Protein AF-A0A2S5XB74-F1 (afdb_monomer_lite)

pLDDT: mean 87.54, std 11.99, range [51.41, 97.94]

Secondary structure (DSSP, 8-state):
-HHHHHHHHHHHHHHHH--SPEEEEE-HHHHHHHTTHHHHHHHHHHHHHHHHHHS-HHHHHHHHHHHHHHHHHHHHHHHHHHHHHHHHHHHHHHHTT--S-EEEEE-TT--S-----SSHHHHHHHHHHHHHSBPTTT--BGGG--S-HHHHHHHTT-SHHHHHHHHHHHHHHTT-

Foldseek 3Di:
DPPVVVVVVVVLVVQLPDAAEFEAEDQLVVVCVQLVQVVLLVVQLVVLVVCLVVDDPVCNVVSVQLNVQSVVLSVVLSVVQQVLLLVLLCVLCVVSNRNHRYHYDYCHPVPVPPDDRPDVVSVVSSVVSQQQRADGQPSHGPPPDDDRNQVVCVVVLSHSSSVSVVVVVVVVVVVD

Radius of gyration: 20.93 Å; chains: 1; bounding box: 46×42×69 Å

Sequence (176 aa):
MNALRSRTESSWTALRHRTEPIVLAMDVTAVFRAFGLIEQARTQREQLHEQAATARAADVDELAMLALHIAQLAQDDQRDYLAAFQRAAGTVFRENGILAPVHVIDSSGDTSGLFEYDNPFIERLARLARTHTPLPMTGKPAGAHPGCIAAWLIDAHLDYRSRALSALTQHREGQA

Structure (mmCIF, N/CA/C/O backbone):
data_AF-A0A2S5XB74-F1
#
_entry.id   AF-A0A2S5XB74-F1
#
loop_
_atom_site.group_PDB
_atom_site.id
_atom_site.type_symbol
_atom_site.label_atom_id
_atom_site.label_alt_id
_atom_site.label_comp_id
_atom_site.label_asym_id
_atom_site.label_entity_id
_atom_site.label_seq_id
_atom_site.pdbx_PDB_ins_code
_atom_site.Cartn_x
_atom_site.Cartn_y
_atom_site.Cartn_z
_atom_site.occupancy
_atom_site.B_iso_or_equiv
_atom_site.auth_seq_id
_atom_site.auth_comp_id
_atom_site.auth_asym_id
_atom_site.auth_atom_id
_atom_site.pdbx_PDB_model_num
ATOM 1 N N . MET A 1 1 ? -6.597 17.133 39.697 1.00 51.41 1 MET A N 1
ATOM 2 C CA . MET A 1 1 ? -6.461 15.885 38.904 1.00 51.41 1 MET A CA 1
ATOM 3 C C . MET A 1 1 ? -7.792 15.283 38.404 1.00 51.41 1 MET A C 1
ATOM 5 O O . MET A 1 1 ? -7.725 14.368 37.597 1.00 51.41 1 MET A O 1
ATOM 9 N N . ASN A 1 2 ? -8.983 15.798 38.768 1.00 55.22 2 ASN A N 1
ATOM 10 C CA . ASN A 1 2 ? -10.277 15.216 38.339 1.00 55.22 2 ASN A CA 1
ATOM 11 C C . ASN A 1 2 ? -10.821 15.691 36.973 1.00 55.22 2 ASN A C 1
ATOM 13 O O . ASN A 1 2 ? -11.509 14.928 36.305 1.00 55.22 2 ASN A O 1
ATOM 17 N N . ALA A 1 3 ? -10.501 16.910 36.522 1.00 53.53 3 ALA A N 1
ATOM 18 C CA . ALA A 1 3 ? -11.105 17.486 35.309 1.00 53.53 3 ALA A CA 1
ATOM 19 C C . ALA A 1 3 ? -10.612 16.864 33.984 1.00 53.53 3 ALA A C 1
ATOM 21 O O . ALA A 1 3 ? -11.334 16.855 32.991 1.00 53.53 3 ALA A O 1
ATOM 22 N N . LEU A 1 4 ? -9.386 16.330 33.962 1.00 53.62 4 LEU A N 1
ATOM 23 C CA . LEU A 1 4 ? -8.834 15.643 32.788 1.00 53.62 4 LEU A CA 1
ATOM 24 C C . LEU A 1 4 ? -9.455 14.251 32.605 1.00 53.62 4 LEU A C 1
ATOM 26 O O . LEU A 1 4 ? -9.783 13.892 31.480 1.00 53.62 4 LEU A O 1
ATOM 30 N N . ARG A 1 5 ? -9.694 13.512 33.702 1.00 55.22 5 ARG A N 1
ATOM 31 C CA . ARG A 1 5 ? -10.356 12.196 33.661 1.00 55.22 5 ARG A CA 1
ATOM 32 C C . ARG A 1 5 ? -11.824 12.297 33.232 1.00 55.22 5 ARG A C 1
ATOM 34 O O . ARG A 1 5 ? -12.254 11.517 32.388 1.00 55.22 5 ARG A O 1
ATOM 41 N N . SER A 1 6 ? -12.562 13.297 33.725 1.00 59.25 6 SER A N 1
ATOM 42 C CA . SER A 1 6 ? -13.975 13.479 33.356 1.00 59.25 6 SER A CA 1
ATOM 43 C C . SER A 1 6 ? -14.171 13.855 31.882 1.00 59.25 6 SER A C 1
ATOM 45 O O . SER A 1 6 ? -15.113 13.382 31.248 1.00 59.25 6 SER A O 1
ATOM 47 N N . ARG A 1 7 ? -13.261 14.646 31.291 1.00 58.69 7 ARG A N 1
ATOM 48 C CA . ARG A 1 7 ? -13.294 14.969 29.852 1.00 58.69 7 ARG A CA 1
ATOM 49 C C . ARG A 1 7 ? -13.008 13.752 28.975 1.00 58.69 7 ARG A C 1
ATOM 51 O O . ARG A 1 7 ? -13.682 13.563 27.966 1.00 58.69 7 ARG A O 1
ATOM 58 N N . THR A 1 8 ? -12.037 12.922 29.357 1.00 59.69 8 THR A N 1
ATOM 59 C CA . THR A 1 8 ? -11.679 11.715 28.596 1.00 59.69 8 THR A CA 1
ATOM 60 C C . THR A 1 8 ? -12.768 10.644 28.631 1.00 59.69 8 THR A C 1
ATOM 62 O O . THR A 1 8 ? -13.016 9.992 27.623 1.00 59.69 8 THR A O 1
ATOM 65 N N . GLU A 1 9 ? -13.455 10.491 29.760 1.00 60.97 9 GLU A N 1
ATOM 66 C CA . GLU A 1 9 ? -14.507 9.483 29.943 1.00 60.97 9 GLU A CA 1
ATOM 67 C C . GLU A 1 9 ? -15.809 9.871 29.222 1.00 60.97 9 GLU A C 1
ATOM 69 O O . GLU A 1 9 ? -16.463 9.035 28.594 1.00 60.97 9 GLU A O 1
ATOM 74 N N . SER A 1 10 ? -16.121 11.171 29.202 1.00 65.38 10 SER A N 1
ATOM 75 C CA . SER A 1 10 ? -17.238 11.725 28.430 1.00 65.38 10 SER A CA 1
ATOM 76 C C . SER A 1 10 ? -17.012 11.604 26.911 1.00 65.38 10 SER A C 1
ATOM 78 O O . SER A 1 10 ? -17.909 11.195 26.176 1.00 65.38 10 SER A O 1
ATOM 80 N N . SER A 1 11 ? -15.779 11.847 26.443 1.00 73.62 11 SER A N 1
ATOM 81 C CA . SER A 1 11 ? -15.380 11.678 25.034 1.00 73.62 11 SER A CA 1
ATOM 82 C C . SER A 1 11 ? -15.475 10.222 24.552 1.00 73.62 11 SER A C 1
ATOM 84 O O . SER A 1 11 ? -15.989 9.964 23.462 1.00 73.62 11 SER A O 1
ATOM 86 N N . TRP A 1 12 ? -15.049 9.252 25.367 1.00 75.50 12 TRP A N 1
ATOM 87 C CA . TRP A 1 12 ? -15.164 7.834 25.009 1.00 75.50 12 TRP A CA 1
ATOM 88 C C . TRP A 1 12 ? -16.626 7.382 24.961 1.00 75.50 12 TRP A C 1
ATOM 90 O O . TRP A 1 12 ? -17.050 6.729 24.007 1.00 75.50 12 TRP A O 1
ATOM 100 N N . THR A 1 13 ? -17.427 7.770 25.952 1.00 82.06 13 THR A N 1
ATOM 101 C CA . THR A 1 13 ? -18.853 7.419 25.979 1.00 82.06 13 THR A CA 1
ATOM 102 C C . THR A 1 13 ? -19.573 7.969 24.744 1.00 82.06 13 THR A C 1
ATOM 104 O O . THR A 1 13 ? -20.308 7.233 24.090 1.00 82.06 13 THR A O 1
ATOM 107 N N . ALA A 1 14 ? -19.278 9.212 24.344 1.00 83.94 14 ALA A N 1
ATOM 108 C CA . ALA A 1 14 ? -19.818 9.803 23.120 1.00 83.94 14 ALA A CA 1
ATOM 109 C C . ALA A 1 14 ? -19.447 9.005 21.854 1.00 83.94 14 ALA A C 1
ATOM 111 O O . ALA A 1 14 ? -20.309 8.762 21.013 1.00 83.94 14 ALA A O 1
ATOM 112 N N . LEU A 1 15 ? -18.201 8.528 21.734 1.00 86.12 15 LEU A N 1
ATOM 113 C CA . LEU A 1 15 ? -17.771 7.716 20.587 1.00 86.12 15 LEU A CA 1
ATOM 114 C C . LEU A 1 15 ? -18.496 6.369 20.489 1.00 86.12 15 LEU A C 1
ATOM 116 O O . LEU A 1 15 ? -18.779 5.917 19.384 1.00 86.12 15 LEU A O 1
ATOM 120 N N . ARG A 1 16 ? -18.821 5.724 21.616 1.00 86.69 16 ARG A N 1
ATOM 121 C CA . ARG A 1 16 ? -19.554 4.442 21.608 1.00 86.69 16 ARG A CA 1
ATOM 122 C C . ARG A 1 16 ? -20.985 4.574 21.095 1.00 86.69 16 ARG A C 1
ATOM 124 O O . ARG A 1 16 ? -21.516 3.627 20.525 1.00 86.69 16 ARG A O 1
ATOM 131 N N . HIS A 1 17 ? -21.592 5.740 21.296 1.00 87.94 17 HIS A N 1
ATOM 132 C CA . HIS A 1 17 ? -22.947 6.043 20.837 1.00 87.94 17 HIS A CA 1
ATOM 133 C C . HIS A 1 17 ? -22.982 6.768 19.485 1.00 87.94 17 HIS A C 1
ATOM 135 O O . HIS A 1 17 ? -24.068 7.018 18.963 1.00 87.94 17 HIS A O 1
ATOM 141 N N . ARG A 1 18 ? -21.820 7.098 18.906 1.00 89.31 18 ARG A N 1
ATOM 142 C CA . ARG A 1 18 ? -21.726 7.720 17.583 1.00 89.31 18 ARG A CA 1
ATOM 143 C C . ARG A 1 18 ? -22.292 6.772 16.525 1.00 89.31 18 ARG A C 1
ATOM 145 O O . ARG A 1 18 ? -21.917 5.604 16.459 1.00 89.31 18 ARG A O 1
ATOM 152 N N . THR A 1 19 ? -23.166 7.304 15.681 1.00 89.19 19 THR A N 1
ATOM 153 C CA . THR A 1 19 ? -23.726 6.613 14.510 1.00 89.19 19 THR A CA 1
ATOM 154 C C . THR A 1 19 ? -23.186 7.177 13.199 1.00 89.19 19 THR A C 1
ATOM 156 O O . THR A 1 19 ? -23.110 6.454 12.208 1.00 89.19 19 THR A O 1
ATOM 159 N N . GLU A 1 20 ? -22.778 8.449 13.196 1.00 90.44 20 GLU A N 1
ATOM 160 C CA . GLU A 1 20 ? -22.155 9.092 12.042 1.00 90.44 20 GLU A CA 1
ATOM 161 C C . GLU A 1 20 ? -20.806 8.451 11.707 1.00 90.44 20 GLU A C 1
ATOM 163 O O . GLU A 1 20 ? -20.033 8.145 12.626 1.00 90.44 20 GLU A O 1
ATOM 168 N N . PRO A 1 21 ? -20.475 8.297 10.413 1.00 92.50 21 PRO A N 1
ATOM 169 C CA . PRO A 1 21 ? -19.227 7.670 10.029 1.00 92.50 21 PRO A CA 1
ATOM 170 C C . PRO A 1 21 ? -18.004 8.392 10.592 1.00 92.50 21 PRO A C 1
ATOM 172 O O . PRO A 1 21 ? -17.950 9.621 10.668 1.00 92.50 21 PRO A O 1
ATOM 175 N N . ILE A 1 22 ? -17.008 7.605 10.978 1.00 92.94 22 ILE A N 1
ATOM 176 C CA . ILE A 1 22 ? -15.686 8.075 11.371 1.00 92.94 22 ILE A CA 1
ATOM 177 C C . ILE A 1 22 ? -14.821 8.087 10.117 1.00 92.94 22 ILE A C 1
ATOM 179 O O . ILE A 1 22 ? -14.611 7.042 9.500 1.00 92.94 22 ILE A O 1
ATOM 183 N N . VAL A 1 23 ? -14.319 9.264 9.750 1.00 92.81 23 VAL A N 1
ATOM 184 C CA . VAL A 1 23 ? -13.415 9.423 8.609 1.00 92.81 23 VAL A CA 1
ATOM 185 C C . VAL A 1 23 ? -11.982 9.476 9.121 1.00 92.81 23 VAL A C 1
ATOM 187 O O . VAL A 1 23 ? -11.647 10.295 9.973 1.00 92.81 23 VAL A O 1
ATOM 190 N N . LEU A 1 24 ? -11.141 8.586 8.606 1.00 93.56 24 LEU A N 1
ATOM 191 C CA . LEU A 1 24 ? -9.709 8.549 8.870 1.00 93.56 24 LEU A CA 1
ATOM 192 C C . LEU A 1 24 ? -8.969 8.942 7.592 1.00 93.56 24 LEU A C 1
ATOM 194 O O . LEU A 1 24 ? -9.240 8.379 6.533 1.00 93.56 24 LEU A O 1
ATOM 198 N N . ALA A 1 25 ? -8.004 9.848 7.693 1.00 92.31 25 ALA A N 1
ATOM 199 C CA . ALA A 1 25 ? -7.064 10.087 6.607 1.00 92.31 25 ALA A CA 1
ATOM 200 C C . ALA A 1 25 ? -5.816 9.227 6.764 1.00 92.31 25 ALA A C 1
ATOM 202 O O . ALA A 1 25 ? -5.307 9.016 7.871 1.00 92.31 25 ALA A O 1
ATOM 203 N N . MET A 1 26 ? -5.304 8.766 5.630 1.00 92.19 26 MET A N 1
ATOM 204 C CA . MET A 1 26 ? -4.018 8.103 5.540 1.00 92.19 26 MET A CA 1
ATOM 205 C C . MET A 1 26 ? -3.232 8.661 4.362 1.00 92.19 26 MET A C 1
ATOM 207 O O . MET A 1 26 ? -3.642 8.522 3.215 1.00 92.19 26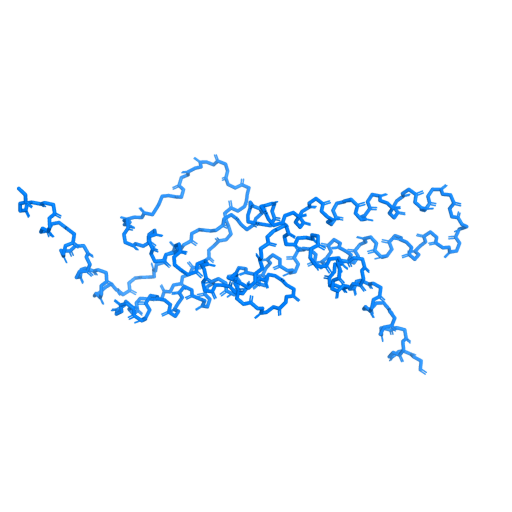 MET A O 1
ATOM 211 N N . ASP A 1 27 ? -2.050 9.200 4.651 1.00 93.50 27 ASP A N 1
ATOM 212 C CA . ASP A 1 27 ? -1.033 9.453 3.636 1.00 93.50 27 ASP A CA 1
ATOM 213 C C . ASP A 1 27 ? -0.336 8.124 3.311 1.00 93.50 27 ASP A C 1
ATOM 215 O O . ASP A 1 27 ? 0.648 7.725 3.950 1.00 93.50 27 ASP A O 1
ATOM 219 N N . VAL A 1 28 ? -0.911 7.375 2.364 1.00 94.81 28 VAL A N 1
ATOM 220 C CA . VAL A 1 28 ? -0.364 6.072 1.963 1.00 94.81 28 VAL A CA 1
ATOM 221 C C . VAL A 1 28 ? 0.990 6.231 1.277 1.00 94.81 28 VAL A C 1
ATOM 223 O O . VAL A 1 28 ? 1.872 5.390 1.470 1.00 94.81 28 VAL A O 1
ATOM 226 N N . THR A 1 29 ? 1.210 7.347 0.576 1.00 94.50 29 THR A N 1
ATOM 227 C CA . THR A 1 29 ? 2.499 7.662 -0.044 1.00 94.50 29 THR A CA 1
ATOM 228 C C . THR A 1 29 ? 3.598 7.790 1.011 1.00 94.50 29 THR A C 1
ATOM 230 O O . THR A 1 29 ? 4.670 7.201 0.854 1.00 94.50 29 THR A O 1
ATOM 233 N N . ALA A 1 30 ? 3.351 8.498 2.116 1.00 92.88 30 ALA A N 1
ATOM 234 C CA . ALA A 1 30 ? 4.304 8.612 3.219 1.00 92.88 30 ALA A CA 1
ATOM 235 C C . ALA A 1 30 ? 4.571 7.262 3.895 1.00 92.88 30 ALA A C 1
ATOM 237 O O . ALA A 1 30 ? 5.719 6.958 4.229 1.00 92.88 30 ALA A O 1
ATOM 238 N N . VAL A 1 31 ? 3.545 6.418 4.053 1.00 92.75 31 VAL A N 1
ATOM 239 C CA . VAL A 1 31 ? 3.715 5.054 4.579 1.00 92.75 31 VAL A CA 1
ATOM 240 C C . VAL A 1 31 ? 4.608 4.219 3.658 1.00 92.75 31 VAL A C 1
ATOM 242 O O . VAL A 1 31 ? 5.581 3.623 4.120 1.00 92.75 31 VAL A O 1
ATOM 245 N N . PHE A 1 32 ? 4.341 4.214 2.352 1.00 94.88 32 PHE A N 1
ATOM 246 C CA . PHE A 1 32 ? 5.142 3.470 1.378 1.00 94.88 32 PHE A CA 1
ATOM 247 C C . PHE A 1 32 ? 6.563 4.021 1.258 1.00 94.88 32 PHE A C 1
ATOM 249 O O . PHE A 1 32 ? 7.510 3.252 1.078 1.00 94.88 32 PHE A O 1
ATOM 256 N N . ARG A 1 33 ? 6.743 5.338 1.410 1.00 94.25 33 ARG A N 1
ATOM 257 C CA . ARG A 1 33 ? 8.064 5.969 1.495 1.00 94.25 33 ARG A CA 1
ATOM 258 C C . ARG A 1 33 ? 8.825 5.490 2.728 1.00 94.25 33 ARG A C 1
ATOM 260 O O . ARG A 1 33 ? 9.986 5.120 2.597 1.00 94.25 33 ARG A O 1
ATOM 267 N N . ALA A 1 34 ? 8.176 5.427 3.892 1.00 92.50 34 ALA A N 1
ATOM 268 C CA . ALA A 1 34 ? 8.782 4.907 5.119 1.00 92.50 34 ALA A CA 1
ATOM 269 C C . ALA A 1 34 ? 9.164 3.419 5.005 1.00 92.50 34 ALA A C 1
ATOM 271 O O . ALA A 1 34 ? 10.157 2.991 5.584 1.00 92.50 34 ALA A O 1
ATOM 272 N N . PHE A 1 35 ? 8.418 2.640 4.219 1.00 92.88 35 PHE A N 1
ATOM 273 C CA . PHE A 1 35 ? 8.766 1.256 3.888 1.00 92.88 35 PHE A CA 1
ATOM 274 C C . PHE A 1 35 ? 9.870 1.120 2.825 1.00 92.88 35 PHE A C 1
ATOM 276 O O . PHE A 1 35 ? 10.333 0.008 2.583 1.00 92.88 35 PHE A O 1
ATOM 283 N N . GLY A 1 36 ? 10.295 2.219 2.190 1.00 94.62 36 GLY A N 1
ATOM 284 C CA . GLY A 1 36 ? 11.267 2.224 1.091 1.00 94.62 36 GLY A CA 1
ATOM 285 C C . GLY A 1 36 ? 10.692 1.800 -0.267 1.00 94.62 36 GLY A C 1
ATOM 286 O O . GLY A 1 36 ? 11.426 1.720 -1.248 1.00 94.62 36 GLY A O 1
ATOM 287 N N . LEU A 1 37 ? 9.383 1.550 -0.355 1.00 95.81 37 LEU A N 1
ATOM 288 C CA . LEU A 1 37 ? 8.732 0.986 -1.542 1.00 95.81 37 LEU A CA 1
ATOM 289 C C . LEU A 1 37 ? 8.644 1.975 -2.706 1.00 95.81 37 LEU A C 1
ATOM 291 O O . LEU A 1 37 ? 8.760 1.566 -3.859 1.00 95.81 37 LEU A O 1
ATOM 295 N N . ILE A 1 38 ? 8.470 3.269 -2.411 1.00 95.94 38 ILE A N 1
ATOM 296 C CA . ILE A 1 38 ? 8.457 4.324 -3.438 1.00 95.94 38 ILE A CA 1
ATOM 297 C C . ILE A 1 38 ? 9.810 4.386 -4.149 1.00 95.94 38 ILE A C 1
ATOM 299 O O . ILE A 1 38 ? 9.875 4.343 -5.377 1.00 95.94 38 ILE A O 1
ATOM 303 N N . GLU A 1 39 ? 10.895 4.434 -3.374 1.00 95.88 39 GLU A N 1
ATOM 304 C CA . GLU A 1 39 ? 12.245 4.512 -3.931 1.00 95.88 39 GLU A CA 1
ATOM 305 C C . GLU A 1 39 ? 12.634 3.214 -4.641 1.00 95.88 39 GLU A C 1
ATOM 307 O O . GLU A 1 39 ? 13.249 3.269 -5.704 1.00 95.88 39 GLU A O 1
ATOM 312 N N . GLN A 1 40 ? 12.213 2.055 -4.124 1.00 96.50 40 GLN A N 1
ATOM 313 C CA . GLN A 1 40 ? 12.411 0.768 -4.792 1.00 96.50 40 GLN A CA 1
ATOM 314 C C . GLN A 1 40 ? 11.744 0.733 -6.175 1.00 96.50 40 GLN A C 1
ATOM 316 O O . GLN A 1 40 ? 12.421 0.443 -7.159 1.00 96.50 40 GLN A O 1
ATOM 321 N N . ALA A 1 41 ? 10.446 1.049 -6.275 1.00 97.25 41 ALA A N 1
ATOM 322 C CA . ALA A 1 41 ? 9.725 1.051 -7.553 1.00 97.25 41 ALA A CA 1
ATOM 323 C C . ALA A 1 41 ? 10.361 2.015 -8.564 1.00 97.25 41 ALA A C 1
ATOM 325 O O . ALA A 1 41 ? 10.541 1.671 -9.734 1.00 97.25 41 ALA A O 1
ATOM 326 N N . ARG A 1 42 ? 10.731 3.216 -8.099 1.00 97.81 4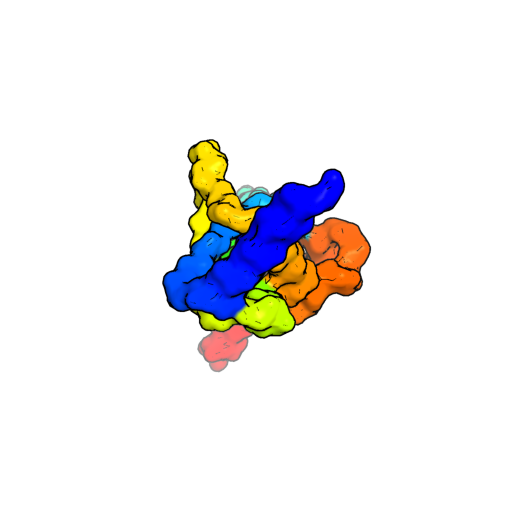2 ARG A N 1
ATOM 327 C CA . ARG A 1 42 ? 11.398 4.235 -8.914 1.00 97.81 42 ARG A CA 1
ATOM 328 C C . ARG A 1 42 ? 12.746 3.734 -9.435 1.00 97.81 42 ARG A C 1
ATOM 330 O O . ARG A 1 42 ? 12.956 3.724 -10.643 1.00 97.81 42 ARG A O 1
ATOM 337 N N . THR A 1 43 ? 13.603 3.247 -8.541 1.00 97.56 43 THR A N 1
ATOM 338 C CA . THR A 1 43 ? 14.955 2.764 -8.868 1.00 97.56 43 THR A CA 1
ATOM 339 C C . THR A 1 43 ? 14.903 1.593 -9.843 1.00 97.56 43 THR A C 1
ATOM 341 O O . THR A 1 43 ? 15.636 1.566 -10.825 1.00 97.56 43 THR A O 1
ATOM 344 N N . GLN A 1 44 ? 14.005 0.631 -9.617 1.00 97.44 44 GLN A N 1
ATOM 345 C CA . GLN A 1 44 ? 13.866 -0.524 -10.503 1.00 97.44 44 GLN A CA 1
ATOM 346 C C . GLN A 1 44 ? 13.416 -0.116 -11.908 1.00 97.44 44 GLN A C 1
ATOM 348 O O . GLN A 1 44 ? 13.916 -0.663 -12.884 1.00 97.44 44 GLN A O 1
ATOM 353 N N . ARG A 1 45 ? 12.525 0.873 -12.038 1.00 97.56 45 ARG A N 1
ATOM 354 C CA . ARG A 1 45 ? 12.148 1.423 -13.348 1.00 97.56 45 ARG A CA 1
ATOM 355 C C . ARG A 1 45 ? 13.289 2.180 -14.020 1.00 97.56 45 ARG A C 1
ATOM 357 O O . ARG A 1 45 ? 13.492 2.010 -15.216 1.00 97.56 45 ARG A O 1
ATOM 364 N N . GLU A 1 46 ? 14.017 3.008 -13.277 1.00 97.25 46 GLU A N 1
ATOM 365 C CA . GLU A 1 46 ? 15.180 3.743 -13.795 1.00 97.25 46 GLU A CA 1
ATOM 366 C C . GLU A 1 46 ? 16.229 2.772 -14.353 1.00 97.25 46 GLU A C 1
ATOM 368 O O . GLU A 1 46 ? 16.654 2.923 -15.495 1.00 97.25 46 GLU A O 1
ATOM 373 N N . GLN A 1 47 ? 16.522 1.687 -13.631 1.00 96.69 47 GLN A N 1
ATOM 374 C CA . GLN A 1 47 ? 17.411 0.620 -14.103 1.00 96.69 47 GLN A CA 1
ATOM 375 C C . GLN A 1 47 ? 16.924 -0.049 -15.398 1.00 96.69 47 GLN A C 1
ATOM 377 O O . GLN A 1 47 ? 17.741 -0.430 -16.234 1.00 96.69 47 GLN A O 1
ATOM 382 N N . LEU A 1 48 ? 15.609 -0.218 -15.583 1.00 95.88 48 LEU A N 1
ATOM 383 C CA . LEU A 1 48 ? 15.055 -0.763 -16.829 1.00 95.88 48 LEU A CA 1
ATOM 384 C C . LEU A 1 48 ? 15.188 0.225 -17.990 1.00 95.88 48 LEU A C 1
ATOM 386 O O . LEU A 1 48 ? 15.508 -0.188 -19.103 1.00 95.88 48 LEU A O 1
ATOM 390 N N . HIS A 1 49 ? 14.999 1.522 -17.738 1.00 93.81 49 HIS A N 1
ATOM 391 C CA . HIS A 1 49 ? 15.239 2.558 -18.743 1.00 93.81 49 HIS A CA 1
ATOM 392 C C . HIS A 1 49 ? 16.717 2.622 -19.157 1.00 93.81 49 HIS A C 1
ATOM 394 O O . HIS A 1 49 ? 17.013 2.721 -20.347 1.00 93.81 49 HIS A O 1
ATOM 400 N N . GLU A 1 50 ? 17.644 2.500 -18.206 1.00 94.69 50 GLU A N 1
ATOM 401 C CA . GLU A 1 50 ? 19.084 2.423 -18.484 1.00 94.69 50 GLU A CA 1
ATOM 402 C C . GLU A 1 50 ? 19.450 1.164 -19.283 1.00 94.69 50 GLU A C 1
ATOM 404 O O . GLU A 1 50 ? 20.206 1.240 -20.253 1.00 94.69 50 GLU A O 1
ATOM 409 N N . GLN A 1 51 ? 18.872 0.008 -18.935 1.00 94.38 51 GLN A N 1
ATOM 410 C CA . GLN A 1 51 ? 19.049 -1.233 -19.698 1.00 94.38 51 GLN A CA 1
ATOM 411 C C . GLN A 1 51 ? 18.548 -1.071 -21.138 1.00 94.38 51 GLN A C 1
ATOM 413 O O . GLN A 1 51 ? 19.259 -1.429 -22.075 1.00 94.38 51 GLN A O 1
ATOM 418 N N . ALA A 1 52 ? 17.378 -0.457 -21.329 1.00 94.00 52 ALA A N 1
ATOM 419 C CA . ALA A 1 52 ? 16.797 -0.233 -22.650 1.00 94.00 52 ALA A CA 1
ATOM 420 C C . ALA A 1 52 ? 17.681 0.644 -23.554 1.00 94.00 52 ALA A C 1
ATOM 422 O O . ALA A 1 52 ? 17.736 0.409 -24.758 1.00 94.00 52 ALA A O 1
ATOM 423 N N . ALA A 1 53 ? 18.433 1.598 -22.992 1.00 92.38 53 ALA A N 1
ATOM 424 C CA . ALA A 1 53 ? 19.332 2.467 -23.758 1.00 92.38 53 ALA A CA 1
ATOM 425 C C . ALA A 1 53 ? 20.494 1.716 -24.439 1.00 92.38 53 ALA A C 1
ATOM 427 O O . ALA A 1 53 ? 21.078 2.222 -25.397 1.00 92.38 53 ALA A O 1
ATOM 428 N N . THR A 1 54 ? 20.835 0.519 -23.953 1.00 93.69 54 THR A N 1
ATOM 429 C CA . THR A 1 54 ? 21.922 -0.321 -24.493 1.00 93.69 54 THR A CA 1
ATOM 430 C C . THR A 1 54 ? 21.433 -1.656 -25.062 1.00 93.69 54 THR A C 1
ATOM 432 O O . THR A 1 54 ? 22.233 -2.450 -25.561 1.00 93.69 54 THR A O 1
ATOM 435 N N . ALA A 1 55 ? 20.124 -1.905 -25.005 1.00 91.31 55 ALA A N 1
ATOM 436 C CA . ALA A 1 55 ? 19.498 -3.140 -25.450 1.00 91.31 55 ALA A CA 1
ATOM 437 C C . ALA A 1 55 ? 19.344 -3.204 -26.979 1.00 91.31 55 ALA A C 1
ATOM 439 O O . ALA A 1 55 ? 19.406 -2.197 -27.690 1.00 91.31 55 ALA A O 1
ATOM 440 N N . ARG A 1 56 ? 19.109 -4.410 -27.509 1.00 89.75 56 ARG A N 1
ATOM 441 C CA . ARG A 1 56 ? 18.682 -4.566 -28.907 1.00 89.75 56 ARG A CA 1
ATOM 442 C C . ARG A 1 56 ? 17.241 -4.089 -29.046 1.00 89.75 56 ARG A C 1
ATOM 444 O O . ARG A 1 56 ? 16.462 -4.219 -28.110 1.00 89.75 56 ARG A O 1
ATOM 451 N N . ALA A 1 57 ? 16.859 -3.630 -30.239 1.00 82.69 57 ALA A N 1
ATOM 452 C CA . ALA A 1 57 ? 15.513 -3.104 -30.491 1.00 82.69 57 ALA A CA 1
ATOM 453 C C . ALA A 1 57 ? 14.382 -4.061 -30.059 1.00 82.69 57 ALA A C 1
ATOM 455 O O . ALA A 1 57 ? 13.397 -3.607 -29.494 1.00 82.69 57 ALA A O 1
ATOM 456 N N . ALA A 1 58 ? 14.549 -5.374 -30.262 1.00 77.38 58 ALA A N 1
ATOM 457 C CA . ALA A 1 58 ? 13.559 -6.381 -29.867 1.00 77.38 58 ALA A CA 1
ATOM 458 C C . ALA A 1 58 ? 13.352 -6.493 -28.341 1.00 77.38 58 ALA A C 1
ATOM 460 O O . ALA A 1 58 ? 12.278 -6.891 -27.905 1.00 77.38 58 ALA A O 1
ATOM 461 N N . ASP A 1 59 ? 14.353 -6.118 -27.542 1.00 89.00 59 ASP A N 1
ATOM 462 C CA . ASP A 1 59 ? 14.318 -6.221 -26.079 1.00 89.00 59 ASP A CA 1
ATOM 463 C C . ASP A 1 59 ? 13.809 -4.916 -25.426 1.00 89.00 59 ASP A C 1
ATOM 465 O O . ASP A 1 59 ? 13.392 -4.909 -24.268 1.00 89.00 59 ASP A O 1
ATOM 469 N N . VAL A 1 60 ? 13.823 -3.793 -26.161 1.00 90.81 60 VAL A N 1
ATOM 470 C CA . VAL A 1 60 ? 13.402 -2.470 -25.657 1.00 90.81 60 VAL A CA 1
ATOM 471 C C . VAL A 1 60 ? 11.924 -2.466 -25.271 1.00 90.81 60 VAL A C 1
ATOM 473 O O . VAL A 1 60 ? 11.578 -1.975 -24.194 1.00 90.81 60 VAL A O 1
ATOM 476 N N . ASP A 1 61 ? 11.062 -3.042 -26.111 1.00 91.38 61 ASP A N 1
ATOM 477 C CA . ASP A 1 61 ? 9.619 -3.091 -25.856 1.00 91.38 61 ASP A CA 1
ATOM 478 C C . ASP A 1 61 ? 9.297 -3.930 -24.611 1.00 91.38 61 ASP A C 1
ATOM 480 O O . ASP A 1 61 ? 8.457 -3.546 -23.795 1.00 91.38 61 ASP A O 1
ATOM 484 N N . GLU A 1 62 ? 10.008 -5.042 -24.406 1.00 90.69 62 GLU A N 1
ATOM 485 C CA . GLU A 1 62 ? 9.836 -5.884 -23.219 1.00 90.69 62 GLU A CA 1
ATOM 486 C C . GLU A 1 62 ? 10.246 -5.150 -21.935 1.00 90.69 62 GLU A C 1
ATOM 488 O O . GLU A 1 62 ? 9.512 -5.173 -20.942 1.00 90.69 62 GLU A O 1
ATOM 493 N N . LEU A 1 63 ? 11.377 -4.438 -21.955 1.00 94.44 63 LEU A N 1
ATOM 494 C CA . LEU A 1 63 ? 11.834 -3.635 -20.817 1.00 94.44 63 LEU A CA 1
ATOM 495 C C . LEU A 1 63 ? 10.873 -2.479 -20.504 1.00 94.44 63 LEU A C 1
ATOM 497 O O . LEU A 1 63 ? 10.601 -2.205 -19.330 1.00 94.44 63 LEU A O 1
ATOM 501 N N . ALA A 1 64 ? 10.317 -1.829 -21.531 1.00 93.06 64 ALA A N 1
ATOM 502 C CA . ALA A 1 64 ? 9.316 -0.777 -21.369 1.00 93.06 64 ALA A CA 1
ATOM 503 C C . ALA A 1 64 ? 8.016 -1.315 -20.746 1.00 93.06 64 ALA A C 1
ATOM 505 O O . ALA A 1 64 ? 7.480 -0.714 -19.810 1.00 93.06 64 ALA A O 1
ATOM 506 N N . MET A 1 65 ? 7.544 -2.478 -21.206 1.00 92.69 65 MET A N 1
ATOM 507 C CA . MET A 1 65 ? 6.378 -3.156 -20.632 1.00 92.69 65 MET A CA 1
ATOM 508 C C . MET A 1 65 ? 6.603 -3.546 -19.171 1.00 92.69 65 MET A C 1
ATOM 510 O O . MET A 1 65 ? 5.720 -3.348 -18.334 1.00 92.69 65 MET A O 1
ATOM 514 N N . LEU A 1 66 ? 7.797 -4.037 -18.835 1.00 96.00 66 LEU A N 1
ATOM 515 C CA . LEU A 1 66 ? 8.148 -4.370 -17.459 1.00 96.00 66 LEU A CA 1
ATOM 516 C C . LEU A 1 66 ? 8.141 -3.126 -16.555 1.00 96.00 66 LEU A C 1
ATOM 518 O O . LEU A 1 66 ? 7.587 -3.167 -15.455 1.00 96.00 66 LEU A O 1
ATOM 522 N N . ALA A 1 67 ? 8.685 -1.999 -17.024 1.00 96.56 67 ALA A N 1
ATOM 523 C CA . ALA A 1 67 ? 8.679 -0.740 -16.280 1.00 96.56 67 ALA A CA 1
ATOM 524 C C . ALA A 1 67 ? 7.255 -0.201 -16.043 1.00 96.56 67 ALA A C 1
ATOM 526 O O . ALA A 1 67 ? 6.953 0.290 -14.948 1.00 96.56 67 ALA A O 1
ATOM 527 N N . LEU A 1 68 ? 6.367 -0.327 -17.036 1.00 95.69 68 LEU A N 1
ATOM 528 C CA . LEU A 1 68 ? 4.952 0.022 -16.895 1.00 95.69 68 LEU A CA 1
ATOM 529 C C . LEU A 1 68 ? 4.259 -0.866 -15.855 1.00 95.69 68 LEU A C 1
ATOM 531 O O . LEU A 1 68 ? 3.538 -0.363 -14.995 1.00 95.69 68 LEU A O 1
ATOM 535 N N . HIS A 1 69 ? 4.519 -2.172 -15.885 1.00 96.56 69 HIS A N 1
ATOM 536 C CA . HIS A 1 69 ? 3.907 -3.107 -14.947 1.00 96.56 69 HIS A CA 1
ATOM 537 C C . HIS A 1 69 ? 4.378 -2.879 -13.501 1.00 96.56 69 HIS A C 1
ATOM 539 O O . HIS A 1 69 ? 3.568 -2.925 -12.579 1.00 96.56 69 HIS A O 1
ATOM 545 N N . ILE A 1 70 ? 5.654 -2.531 -13.289 1.00 97.94 70 ILE A N 1
ATOM 546 C CA . ILE A 1 70 ? 6.154 -2.090 -11.973 1.00 97.94 70 ILE A CA 1
ATOM 547 C C . ILE A 1 70 ? 5.377 -0.865 -11.473 1.00 97.94 70 ILE A C 1
ATOM 549 O O . ILE A 1 70 ? 4.997 -0.809 -10.304 1.00 97.94 70 ILE A O 1
ATOM 553 N N . ALA A 1 71 ? 5.128 0.116 -12.346 1.00 96.69 71 ALA A N 1
ATOM 554 C CA . ALA A 1 71 ? 4.371 1.313 -11.987 1.00 96.69 71 ALA A CA 1
ATOM 555 C C . ALA A 1 71 ? 2.939 0.975 -11.551 1.00 96.69 71 ALA A C 1
ATOM 557 O O . ALA A 1 71 ? 2.466 1.495 -10.541 1.00 96.69 71 ALA A O 1
ATOM 558 N N . GLN A 1 72 ? 2.287 0.085 -12.300 1.00 96.50 72 GLN A N 1
ATOM 559 C CA . GLN A 1 72 ? 0.929 -0.368 -12.025 1.00 96.50 72 GLN A CA 1
ATOM 560 C C . GLN A 1 72 ? 0.854 -1.114 -10.688 1.00 96.50 72 GLN A C 1
ATOM 562 O O . GLN A 1 72 ? 0.055 -0.744 -9.831 1.00 96.50 72 GLN A O 1
ATOM 567 N N . LEU A 1 73 ? 1.752 -2.079 -10.454 1.00 97.19 73 LEU A N 1
ATOM 568 C CA . LEU A 1 73 ? 1.826 -2.807 -9.183 1.00 97.19 73 LEU A CA 1
ATOM 569 C C . LEU A 1 73 ? 2.022 -1.863 -7.989 1.00 97.19 73 LEU A C 1
ATOM 571 O O . LEU A 1 73 ? 1.378 -2.035 -6.959 1.00 97.19 73 LEU A O 1
ATOM 575 N N . ALA A 1 74 ? 2.868 -0.838 -8.124 1.00 96.69 74 ALA A N 1
ATOM 576 C CA . ALA A 1 74 ? 3.105 0.127 -7.052 1.00 96.69 74 ALA A CA 1
ATOM 577 C C . ALA A 1 74 ? 1.877 0.988 -6.715 1.00 96.69 74 ALA A C 1
ATOM 579 O O . ALA A 1 74 ? 1.720 1.409 -5.566 1.00 96.69 74 ALA A O 1
ATOM 580 N N . GLN A 1 75 ? 1.012 1.266 -7.693 1.00 96.00 75 GLN A N 1
ATOM 581 C CA . GLN A 1 75 ? -0.266 1.943 -7.461 1.00 96.00 75 GLN A CA 1
ATOM 582 C C . GLN A 1 75 ? -1.298 0.992 -6.851 1.00 96.00 75 GLN A C 1
ATOM 584 O O . GLN A 1 75 ? -1.985 1.353 -5.893 1.00 96.00 75 GLN A O 1
ATOM 589 N N . ASP A 1 76 ? -1.381 -0.230 -7.374 1.00 96.62 76 ASP A N 1
ATOM 590 C CA . ASP A 1 76 ? -2.314 -1.244 -6.891 1.00 96.62 76 ASP A CA 1
ATOM 591 C C . ASP A 1 76 ? -2.032 -1.617 -5.432 1.00 96.62 76 ASP A C 1
ATOM 593 O O . ASP A 1 76 ? -2.955 -1.637 -4.622 1.00 96.62 76 ASP A O 1
ATOM 597 N N . ASP A 1 77 ? -0.765 -1.789 -5.049 1.00 96.88 77 ASP A N 1
ATOM 598 C CA . ASP A 1 77 ? -0.409 -2.114 -3.667 1.00 96.88 77 ASP A CA 1
ATOM 599 C C . ASP A 1 77 ? -0.746 -0.979 -2.686 1.00 96.88 77 ASP A C 1
ATOM 601 O O . ASP A 1 77 ? -1.123 -1.250 -1.544 1.00 96.88 77 ASP A O 1
ATOM 605 N N . GLN A 1 78 ? -0.643 0.291 -3.099 1.00 96.38 78 GLN A N 1
ATOM 606 C CA . GLN A 1 78 ? -1.072 1.424 -2.266 1.00 96.38 78 GLN A CA 1
ATOM 607 C C . GLN A 1 78 ? -2.587 1.402 -2.040 1.00 96.38 78 GLN A C 1
ATOM 609 O O . GLN A 1 78 ? -3.049 1.540 -0.903 1.00 96.38 78 GLN A O 1
ATOM 614 N N . ARG A 1 79 ? -3.363 1.154 -3.102 1.00 96.12 79 ARG A N 1
ATOM 615 C CA . ARG A 1 79 ? -4.821 0.992 -3.012 1.00 96.12 79 ARG A CA 1
ATOM 616 C C . ARG A 1 79 ? -5.196 -0.184 -2.108 1.00 96.12 79 ARG A C 1
ATOM 618 O O . ARG A 1 79 ? -6.063 -0.052 -1.242 1.00 96.12 79 ARG A O 1
ATOM 625 N N . ASP A 1 80 ? -4.527 -1.317 -2.276 1.00 96.12 80 ASP A N 1
ATOM 626 C CA . ASP A 1 80 ? -4.800 -2.530 -1.509 1.00 96.12 80 ASP A CA 1
ATOM 627 C C . ASP A 1 80 ? -4.432 -2.357 -0.030 1.00 96.12 80 ASP A C 1
ATOM 629 O O . ASP A 1 80 ? -5.157 -2.829 0.854 1.00 96.12 80 ASP A O 1
ATOM 633 N N . TYR A 1 81 ? -3.360 -1.615 0.257 1.00 95.75 81 TYR A N 1
ATOM 634 C CA . TYR A 1 81 ? -2.971 -1.264 1.618 1.00 95.75 81 TYR A CA 1
ATOM 635 C C . TYR A 1 81 ? -3.986 -0.334 2.295 1.00 95.75 81 TYR A C 1
ATOM 637 O O . TYR A 1 81 ? -4.348 -0.580 3.446 1.00 95.75 81 TYR A O 1
ATOM 645 N N . LEU A 1 82 ? -4.513 0.679 1.598 1.00 95.62 82 LEU A N 1
ATOM 646 C CA . LEU A 1 82 ? -5.597 1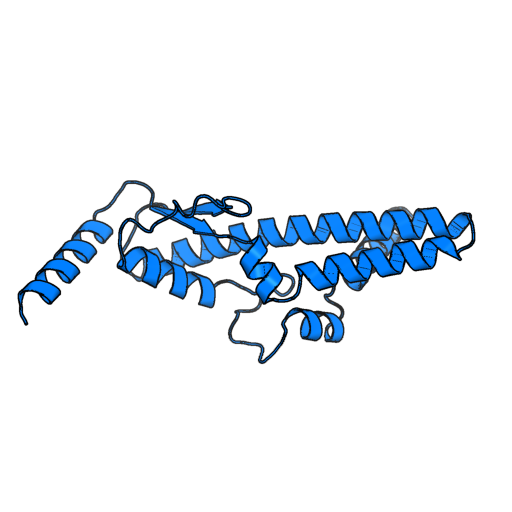.524 2.124 1.00 95.62 82 LEU A CA 1
ATOM 647 C C . LEU A 1 82 ? -6.836 0.693 2.479 1.00 95.62 82 LEU A C 1
ATOM 649 O O . LEU A 1 82 ? -7.398 0.833 3.569 1.00 95.62 82 LEU A O 1
ATOM 653 N N . ALA A 1 83 ? -7.227 -0.234 1.601 1.00 96.00 83 ALA A N 1
ATOM 654 C CA . ALA A 1 83 ? -8.338 -1.142 1.865 1.00 96.00 83 ALA A CA 1
ATOM 655 C C . ALA A 1 83 ? -8.054 -2.067 3.065 1.00 96.00 83 ALA A C 1
ATOM 657 O O . ALA A 1 83 ? -8.947 -2.338 3.874 1.00 96.00 83 ALA A O 1
ATOM 658 N N . ALA A 1 84 ? -6.816 -2.548 3.209 1.00 96.06 84 ALA A N 1
ATOM 659 C CA . ALA A 1 84 ? -6.392 -3.343 4.359 1.00 96.06 84 ALA A CA 1
ATOM 660 C C . ALA A 1 84 ? -6.425 -2.538 5.664 1.00 96.06 84 ALA A C 1
ATOM 662 O O . ALA A 1 84 ? -6.929 -3.041 6.671 1.00 96.06 84 ALA A O 1
ATOM 663 N N . PHE A 1 85 ? -5.973 -1.283 5.636 1.00 96.25 85 PHE A N 1
ATOM 664 C CA . PHE A 1 85 ? -6.045 -0.381 6.779 1.00 96.25 85 PHE A CA 1
ATOM 665 C C . PHE A 1 85 ? -7.492 -0.099 7.181 1.00 96.25 85 PHE A C 1
ATOM 667 O O . PHE A 1 85 ? -7.811 -0.179 8.364 1.00 96.25 85 PHE A O 1
ATOM 674 N N . GLN A 1 86 ? -8.400 0.131 6.226 1.00 96.88 86 GLN A N 1
ATOM 675 C CA . GLN A 1 86 ? -9.822 0.310 6.535 1.00 96.88 86 GLN A CA 1
ATOM 676 C C . GLN A 1 86 ? -10.409 -0.908 7.256 1.00 96.88 86 GLN A C 1
ATOM 678 O O . GLN A 1 86 ? -11.133 -0.757 8.242 1.00 96.88 86 GLN A O 1
ATOM 683 N N . ARG A 1 87 ? -10.072 -2.126 6.810 1.00 96.56 87 ARG A N 1
ATOM 684 C CA . ARG A 1 87 ? -10.503 -3.359 7.488 1.00 96.56 87 ARG A CA 1
ATOM 685 C C . ARG A 1 87 ? -9.920 -3.463 8.898 1.00 96.56 87 ARG A C 1
ATOM 687 O O . ARG A 1 87 ? -10.661 -3.762 9.833 1.00 96.56 87 ARG A O 1
ATOM 694 N N . ALA A 1 88 ? -8.625 -3.192 9.062 1.00 95.94 88 ALA A N 1
ATOM 695 C CA . ALA A 1 88 ? -7.963 -3.214 10.364 1.00 95.94 88 ALA A CA 1
ATOM 696 C C . ALA A 1 88 ? -8.566 -2.177 11.325 1.00 95.94 88 ALA A C 1
ATOM 698 O O . ALA A 1 88 ? -8.873 -2.505 12.469 1.00 95.94 88 ALA A O 1
ATOM 699 N N . ALA A 1 89 ? -8.822 -0.957 10.847 1.00 96.56 89 ALA A N 1
ATOM 700 C CA . ALA A 1 89 ? -9.466 0.101 11.614 1.00 96.56 89 ALA A CA 1
ATOM 701 C C . ALA A 1 89 ? -10.889 -0.286 12.021 1.00 96.56 89 ALA A C 1
ATOM 703 O O . ALA A 1 89 ? -11.222 -0.219 13.200 1.00 96.56 89 ALA A O 1
ATOM 704 N N . GLY A 1 90 ? -11.707 -0.792 11.096 1.00 96.88 90 GLY A N 1
ATOM 705 C CA . GLY A 1 90 ? -13.049 -1.275 11.426 1.00 96.88 90 GLY A CA 1
ATOM 706 C C . GLY A 1 90 ? -13.050 -2.384 12.486 1.00 96.88 90 GLY A C 1
ATOM 707 O O . GLY A 1 90 ? -13.945 -2.440 13.327 1.00 96.88 90 GLY A O 1
ATOM 708 N N . THR A 1 91 ? -12.049 -3.265 12.495 1.00 96.88 91 THR A N 1
ATOM 709 C CA . THR A 1 91 ? -11.893 -4.278 13.551 1.00 96.88 91 THR A CA 1
ATOM 710 C C . THR A 1 91 ? -11.479 -3.651 14.879 1.00 96.88 91 THR A C 1
ATOM 712 O O . THR A 1 91 ? -12.185 -3.833 15.867 1.00 96.88 91 THR A O 1
ATOM 715 N N . VAL A 1 92 ? -10.422 -2.833 14.896 1.00 96.62 92 VAL A N 1
ATOM 716 C CA . VAL A 1 92 ? -9.926 -2.177 16.117 1.00 96.62 92 VAL A CA 1
ATOM 717 C C . VAL A 1 92 ? -11.001 -1.306 16.774 1.00 96.62 92 VAL A C 1
ATOM 719 O O . VAL A 1 92 ? -11.167 -1.342 17.993 1.00 96.62 92 VAL A O 1
ATOM 722 N N . PHE A 1 93 ? -11.767 -0.537 15.998 1.00 95.69 93 PHE A N 1
ATOM 723 C CA . PHE A 1 93 ? -12.834 0.308 16.540 1.00 95.69 93 PHE A CA 1
ATOM 724 C C . PHE A 1 93 ? -13.958 -0.535 17.158 1.00 95.69 93 PHE A C 1
ATOM 726 O O . PHE A 1 93 ? -14.375 -0.256 18.286 1.00 95.69 93 PHE A O 1
ATOM 733 N N . ARG A 1 94 ? -14.378 -1.617 16.487 1.00 95.94 94 ARG A N 1
ATOM 734 C CA . ARG A 1 94 ? -15.395 -2.544 17.013 1.00 95.94 94 ARG A CA 1
ATOM 735 C C . ARG A 1 94 ? -14.944 -3.244 18.290 1.00 95.94 94 ARG A C 1
ATOM 737 O O . ARG A 1 94 ? -15.714 -3.299 19.244 1.00 95.94 94 ARG A O 1
ATOM 744 N N . GLU A 1 95 ? -13.698 -3.708 18.350 1.00 96.00 95 GLU A N 1
ATOM 745 C CA . GLU A 1 95 ? -13.112 -4.316 19.555 1.00 96.00 95 GLU A CA 1
ATOM 746 C C . GLU A 1 95 ? -13.077 -3.344 20.747 1.00 96.00 95 GLU A C 1
ATOM 748 O O . GLU A 1 95 ? -13.127 -3.765 21.900 1.00 96.00 95 GLU A O 1
ATOM 753 N N . ASN A 1 96 ? -13.066 -2.033 20.484 1.00 93.62 96 ASN A N 1
ATOM 754 C CA . ASN A 1 96 ? -13.121 -0.981 21.503 1.00 93.62 96 ASN A CA 1
ATOM 755 C C . ASN A 1 96 ? -14.550 -0.461 21.786 1.00 93.62 96 ASN A C 1
ATOM 757 O O . ASN A 1 96 ? -14.733 0.526 22.513 1.00 93.62 96 ASN A O 1
ATOM 761 N N . GLY A 1 97 ? -15.572 -1.147 21.260 1.00 93.50 97 GLY A N 1
ATOM 762 C CA . GLY A 1 97 ? -16.989 -0.863 21.494 1.00 93.50 97 GLY A CA 1
ATOM 763 C C . GLY A 1 97 ? -17.554 0.288 20.662 1.00 93.50 97 GLY A C 1
ATOM 764 O O . GLY A 1 97 ? -18.595 0.832 21.022 1.00 93.50 97 GLY A O 1
ATOM 765 N N . ILE A 1 98 ? -16.874 0.688 19.585 1.00 94.25 98 ILE A N 1
ATOM 766 C CA . ILE A 1 98 ? -17.337 1.727 18.659 1.00 94.25 98 ILE A CA 1
ATOM 767 C C . ILE A 1 98 ? -17.918 1.039 17.425 1.00 94.25 98 ILE A C 1
ATOM 769 O O . ILE A 1 98 ? -17.211 0.338 16.704 1.00 94.25 98 ILE A O 1
ATOM 773 N N . LEU A 1 99 ? -19.219 1.229 17.198 1.00 94.00 99 LEU A N 1
ATOM 774 C CA . LEU A 1 99 ? -19.961 0.568 16.116 1.00 94.00 99 LEU A CA 1
ATOM 775 C C . LEU A 1 99 ? -20.190 1.464 14.891 1.00 94.00 99 LEU A C 1
ATOM 777 O O . LEU A 1 99 ? -20.705 0.982 13.882 1.00 94.00 99 LEU A O 1
ATOM 781 N N . ALA A 1 100 ? -19.812 2.743 14.968 1.00 93.50 100 ALA A N 1
ATOM 782 C CA . ALA A 1 100 ? -19.879 3.664 13.840 1.00 93.50 100 ALA A CA 1
ATOM 783 C C . ALA A 1 100 ? -19.104 3.110 12.624 1.00 93.50 100 ALA A C 1
ATOM 785 O O . ALA A 1 100 ? -18.012 2.557 12.804 1.00 93.50 100 ALA A O 1
ATOM 786 N N . PRO A 1 101 ? -19.615 3.279 11.389 1.00 94.69 101 PRO A N 1
ATOM 787 C CA . PRO A 1 101 ? -18.864 2.937 10.186 1.00 94.69 101 PRO A CA 1
ATOM 788 C C . PRO A 1 101 ? -17.535 3.694 10.135 1.00 94.69 101 PRO A C 1
ATOM 790 O O . PRO A 1 101 ? -17.485 4.884 10.441 1.00 94.69 101 PRO A O 1
ATOM 793 N N . VAL A 1 102 ? -16.466 3.015 9.723 1.00 95.56 102 VAL A N 1
ATOM 794 C CA . VAL A 1 102 ? -15.147 3.629 9.527 1.00 95.56 102 VAL A CA 1
ATOM 795 C C . VAL A 1 102 ? -14.867 3.724 8.033 1.00 95.56 102 VAL A C 1
ATOM 797 O O . VAL A 1 102 ? -14.893 2.712 7.330 1.00 95.56 102 VAL A O 1
ATOM 800 N N . HIS A 1 103 ? -14.566 4.931 7.563 1.00 95.06 103 HIS A N 1
ATOM 801 C CA . HIS A 1 103 ? -14.133 5.200 6.197 1.00 95.06 103 HIS A CA 1
ATOM 802 C C . HIS A 1 103 ? -12.709 5.730 6.206 1.00 95.06 103 HIS A C 1
ATOM 804 O O . HIS A 1 103 ? -12.376 6.617 6.989 1.00 95.06 103 HIS A O 1
ATOM 810 N N . VAL A 1 104 ? -11.875 5.185 5.328 1.00 95.00 104 VAL A N 1
ATOM 811 C CA . VAL A 1 104 ? -10.516 5.676 5.119 1.00 95.00 104 VAL A CA 1
ATOM 812 C C . VAL A 1 104 ? -10.477 6.419 3.799 1.00 95.00 104 VAL A C 1
ATOM 814 O O . VAL A 1 104 ? -10.954 5.907 2.788 1.00 95.00 104 VAL A O 1
ATOM 817 N N . ILE A 1 105 ? -9.880 7.604 3.809 1.00 93.06 105 ILE A N 1
ATOM 818 C CA . ILE A 1 105 ? -9.560 8.347 2.596 1.00 93.06 105 ILE A CA 1
ATOM 819 C C . ILE A 1 105 ? -8.047 8.434 2.421 1.00 93.06 105 ILE A C 1
ATOM 821 O O . ILE A 1 105 ? -7.296 8.507 3.400 1.00 93.06 105 ILE A O 1
ATOM 825 N N . ASP A 1 106 ? -7.613 8.427 1.165 1.00 93.19 106 ASP A N 1
ATOM 826 C CA . ASP A 1 106 ? -6.237 8.751 0.820 1.00 93.19 106 ASP A CA 1
ATOM 827 C C . ASP A 1 106 ? -6.037 10.263 0.936 1.00 93.19 106 ASP A C 1
ATOM 829 O O . ASP A 1 106 ? -6.729 11.034 0.271 1.00 93.19 106 ASP A O 1
ATOM 833 N N . SER A 1 107 ? -5.110 10.680 1.792 1.00 91.94 107 SER A N 1
ATOM 834 C CA . SER A 1 107 ? -4.691 12.079 1.915 1.00 91.94 107 SER A CA 1
ATOM 835 C C . SER A 1 107 ? -3.326 12.332 1.275 1.00 91.94 107 SER A C 1
ATOM 837 O O . SER A 1 107 ? -2.711 13.368 1.520 1.00 91.94 107 SER A O 1
ATOM 839 N N . SER A 1 108 ? -2.812 11.387 0.482 1.00 88.56 108 SER A N 1
ATOM 840 C CA . SER A 1 108 ? -1.574 11.572 -0.275 1.00 88.56 108 SER A CA 1
ATOM 841 C C . SER A 1 108 ? -1.690 12.798 -1.182 1.00 88.56 108 SER A C 1
ATOM 843 O O . SER A 1 108 ? -2.638 12.936 -1.952 1.00 88.56 108 SER A O 1
ATOM 845 N N . GLY A 1 109 ? -0.707 13.695 -1.104 1.00 80.38 109 GLY A N 1
ATOM 846 C CA . GLY A 1 109 ? -0.695 14.937 -1.884 1.00 80.38 109 GLY A CA 1
ATOM 847 C C . GLY A 1 109 ? -1.508 16.084 -1.278 1.00 80.38 109 GLY A C 1
ATOM 848 O O . GLY A 1 109 ? -1.406 17.206 -1.773 1.00 80.38 109 GLY A O 1
ATOM 849 N N . ASP A 1 110 ? -2.245 15.853 -0.188 1.00 78.75 110 ASP A N 1
ATOM 850 C CA . ASP A 1 110 ? -2.827 16.935 0.601 1.00 78.75 110 ASP A CA 1
ATOM 851 C C . ASP A 1 110 ? -1.755 17.557 1.508 1.00 78.75 110 ASP A C 1
ATOM 853 O O . ASP A 1 110 ? -1.426 17.055 2.583 1.00 78.75 110 ASP A O 1
ATOM 857 N N . THR A 1 111 ? -1.182 18.674 1.061 1.00 64.31 111 THR A N 1
ATOM 858 C CA . THR A 1 111 ? -0.196 19.441 1.836 1.00 64.31 111 THR A CA 1
ATOM 859 C C . THR A 1 111 ? -0.836 20.468 2.764 1.00 64.31 111 THR A C 1
ATOM 861 O O . THR A 1 111 ? -0.114 21.223 3.413 1.00 64.31 111 THR A O 1
ATOM 864 N N . SER A 1 112 ? -2.170 20.559 2.806 1.00 66.06 112 SER A N 1
ATOM 865 C CA . SER A 1 112 ? -2.861 21.573 3.607 1.00 66.06 112 SER A CA 1
ATOM 866 C C . SER A 1 112 ? -2.691 21.343 5.111 1.00 66.06 112 SER A C 1
ATOM 868 O O . SER A 1 112 ? -2.838 22.280 5.893 1.00 66.06 112 SER A O 1
ATOM 870 N N . GLY A 1 113 ? -2.364 20.109 5.519 1.00 60.28 113 GLY A N 1
ATOM 871 C CA . GLY A 1 113 ? -2.250 19.721 6.925 1.00 60.28 113 GLY A CA 1
ATOM 872 C C . GLY A 1 113 ? -3.584 19.767 7.675 1.00 60.28 113 GLY A C 1
ATOM 873 O O . GLY A 1 113 ? -3.591 19.654 8.895 1.00 60.28 113 GLY A O 1
ATOM 874 N N . LEU A 1 114 ? -4.705 19.934 6.964 1.00 60.78 114 LEU A N 1
ATOM 875 C CA . LEU A 1 114 ? -6.021 20.188 7.553 1.00 60.78 114 LEU A CA 1
ATOM 876 C C . LEU A 1 114 ? -6.712 18.928 8.081 1.00 60.78 114 LEU A C 1
ATOM 878 O O . LEU A 1 114 ? -7.770 19.034 8.702 1.00 60.78 114 LEU A O 1
ATOM 882 N N . PHE A 1 115 ? -6.144 17.742 7.853 1.00 69.38 115 PHE A N 1
ATOM 883 C CA . PHE A 1 115 ? -6.720 16.512 8.375 1.00 69.38 115 PHE A CA 1
ATOM 884 C C . PHE A 1 115 ? -6.316 16.283 9.831 1.00 69.38 115 PHE A C 1
ATOM 886 O O . PHE A 1 115 ? -5.408 15.515 10.151 1.00 69.38 115 PHE A O 1
ATOM 893 N N . GLU A 1 116 ? -7.016 16.968 10.726 1.00 69.19 116 GLU A N 1
ATOM 894 C CA . GLU A 1 116 ? -6.929 16.729 12.159 1.00 69.19 116 GLU A CA 1
ATOM 895 C C . GLU A 1 116 ? -7.988 15.717 12.596 1.00 69.19 116 GLU A C 1
ATOM 897 O O . GLU A 1 116 ? -9.144 15.754 12.169 1.00 69.19 116 GLU A O 1
ATOM 902 N N . TYR A 1 117 ? -7.596 14.800 13.481 1.00 79.56 117 TYR A N 1
ATOM 903 C CA . TYR A 1 117 ? -8.566 13.942 14.146 1.00 79.56 117 TYR A CA 1
ATOM 904 C C . TYR A 1 117 ? -9.438 14.804 15.060 1.00 79.56 117 TYR A C 1
ATOM 906 O O . TYR A 1 117 ? -8.936 15.471 15.963 1.00 79.56 117 TYR A O 1
ATOM 914 N N . ASP A 1 118 ? -10.752 14.713 14.879 1.00 76.56 118 ASP A N 1
ATOM 915 C CA . ASP A 1 118 ? -11.753 15.357 15.737 1.00 76.56 118 ASP A CA 1
ATOM 916 C C . ASP A 1 118 ? -11.653 14.917 17.215 1.00 76.56 118 ASP A C 1
ATOM 918 O O . ASP A 1 118 ? -12.190 15.572 18.113 1.00 76.56 118 ASP A O 1
ATOM 922 N N . ASN A 1 119 ? -10.964 13.802 17.489 1.00 81.31 119 ASN A N 1
ATOM 923 C CA . ASN A 1 119 ? -10.832 13.224 18.815 1.00 81.31 119 ASN A CA 1
ATOM 924 C C . ASN A 1 119 ? -9.492 12.467 19.002 1.00 81.31 119 ASN A C 1
ATOM 926 O O . ASN A 1 119 ? -9.177 11.562 18.223 1.00 81.31 119 ASN A O 1
ATOM 930 N N . PRO A 1 120 ? -8.734 12.719 20.092 1.00 85.38 120 PRO A N 1
ATOM 931 C CA . PRO A 1 120 ? -7.465 12.029 20.370 1.00 85.38 120 PRO A CA 1
ATOM 932 C C . PRO A 1 120 ? -7.606 10.508 20.570 1.00 85.38 120 PRO A C 1
ATOM 934 O O . PRO A 1 120 ? -6.645 9.755 20.389 1.00 85.38 120 PRO A O 1
ATOM 937 N N . PHE A 1 121 ? -8.795 10.014 20.931 1.00 87.94 121 PHE A N 1
ATOM 938 C CA . PHE A 1 121 ? -9.060 8.575 20.963 1.00 87.94 121 PHE A CA 1
ATOM 939 C C . PHE 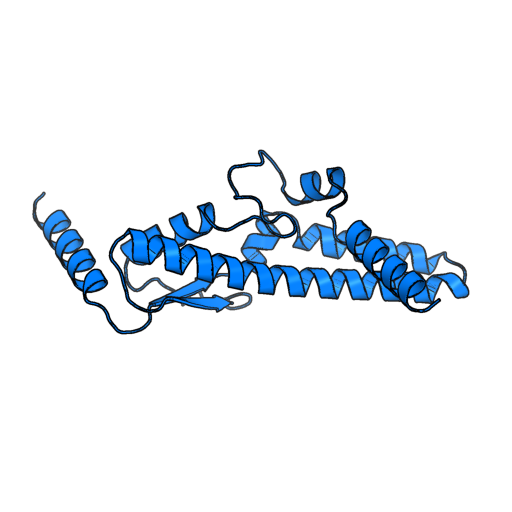A 1 121 ? -9.117 7.973 19.560 1.00 87.94 121 PHE A C 1
ATOM 941 O O . PHE A 1 121 ? -8.597 6.875 19.368 1.00 87.94 121 PHE A O 1
ATOM 948 N N . ILE A 1 122 ? -9.681 8.687 18.581 1.00 91.25 122 ILE A N 1
ATOM 949 C CA . ILE A 1 122 ? -9.692 8.243 17.182 1.00 91.25 122 ILE A CA 1
ATOM 950 C C . ILE A 1 122 ? -8.259 8.168 16.660 1.00 91.25 122 ILE A C 1
ATOM 952 O O . ILE A 1 122 ? -7.884 7.139 16.106 1.00 91.25 122 ILE A O 1
ATOM 956 N N . GLU A 1 123 ? -7.422 9.170 16.942 1.00 91.12 123 GLU A N 1
ATOM 957 C CA . GLU A 1 123 ? -5.991 9.128 16.609 1.00 91.12 123 GLU A CA 1
ATOM 958 C C . GLU A 1 123 ? -5.302 7.893 17.223 1.00 91.12 123 GLU A C 1
ATOM 960 O O . GLU A 1 123 ? -4.551 7.172 16.559 1.00 91.12 123 GLU A O 1
ATOM 965 N N . ARG A 1 124 ? -5.561 7.603 18.506 1.00 92.38 124 ARG A N 1
ATOM 966 C CA . ARG A 1 124 ? -4.982 6.433 19.184 1.00 92.38 124 ARG A CA 1
ATOM 967 C C . ARG A 1 124 ? -5.423 5.117 18.542 1.00 92.38 124 ARG A C 1
ATOM 969 O O . ARG A 1 124 ? -4.575 4.250 18.331 1.00 92.38 124 ARG A O 1
ATOM 976 N N . LEU A 1 125 ? -6.708 4.967 18.231 1.00 94.62 125 LEU A N 1
ATOM 977 C CA . LEU A 1 125 ? -7.236 3.766 17.582 1.00 94.62 125 LEU A CA 1
ATOM 978 C C . LEU A 1 125 ? -6.756 3.639 16.134 1.00 94.62 125 LEU A C 1
ATOM 980 O O . LEU A 1 125 ? -6.440 2.535 15.710 1.00 94.62 125 LEU A O 1
ATOM 984 N N . ALA A 1 126 ? -6.608 4.744 15.401 1.00 93.62 126 ALA A N 1
ATOM 985 C CA . ALA A 1 126 ? -6.018 4.752 14.066 1.00 93.62 126 ALA A CA 1
ATOM 986 C C . ALA A 1 126 ? -4.549 4.295 14.099 1.00 93.62 126 ALA A C 1
ATOM 988 O O . ALA A 1 126 ? -4.137 3.466 13.287 1.00 93.62 126 ALA A O 1
ATOM 989 N N . ARG A 1 127 ? -3.756 4.748 15.082 1.00 92.19 127 ARG A N 1
ATOM 990 C CA . ARG A 1 127 ? -2.384 4.244 15.286 1.00 92.19 127 ARG A CA 1
ATOM 991 C C . ARG A 1 127 ? -2.351 2.753 15.607 1.00 92.19 127 ARG A C 1
ATOM 993 O O . ARG A 1 127 ? -1.510 2.051 15.057 1.00 92.19 127 ARG A O 1
ATOM 1000 N N . LEU A 1 128 ? -3.260 2.268 16.452 1.00 93.62 128 LEU A N 1
ATOM 1001 C CA . LEU A 1 128 ? -3.379 0.835 16.734 1.00 93.62 128 LEU A CA 1
ATOM 1002 C C . LEU A 1 128 ? -3.791 0.056 15.474 1.00 93.62 128 LEU A C 1
ATOM 1004 O O . LEU A 1 128 ? -3.182 -0.950 15.138 1.00 93.62 128 LEU A O 1
ATOM 1008 N N . ALA A 1 129 ? -4.748 0.557 14.698 1.00 94.75 129 ALA A N 1
ATOM 1009 C CA . ALA A 1 129 ? -5.137 -0.047 13.428 1.00 94.75 129 ALA A CA 1
ATOM 1010 C C . ALA A 1 129 ? -3.953 -0.182 12.458 1.00 94.75 129 ALA A C 1
ATOM 1012 O O . ALA A 1 129 ? -3.825 -1.212 11.796 1.00 94.75 129 ALA A O 1
ATOM 1013 N N . ARG A 1 130 ? -3.030 0.791 12.428 1.00 91.44 130 ARG A N 1
ATOM 1014 C CA . ARG A 1 130 ? -1.801 0.692 11.621 1.00 91.44 130 ARG A CA 1
ATOM 1015 C C . ARG A 1 130 ? -0.923 -0.490 12.027 1.00 91.44 130 ARG A C 1
ATOM 1017 O O . ARG A 1 130 ? -0.370 -1.135 11.147 1.00 91.44 130 ARG A O 1
ATOM 1024 N N . THR A 1 131 ? -0.811 -0.817 13.316 1.00 90.81 131 THR A N 1
ATOM 1025 C CA . THR A 1 131 ? -0.003 -1.973 13.755 1.00 90.81 131 THR A CA 1
ATOM 1026 C C . THR A 1 131 ? -0.670 -3.311 13.433 1.00 90.81 131 THR A C 1
ATOM 1028 O O . THR A 1 131 ? 0.021 -4.314 13.278 1.00 90.81 131 THR A O 1
ATOM 1031 N N . HIS A 1 132 ? -2.000 -3.325 13.305 1.00 91.19 132 HIS A N 1
ATOM 1032 C CA . HIS A 1 132 ? -2.785 -4.486 12.867 1.00 91.19 132 HIS A CA 1
ATOM 1033 C C . HIS A 1 132 ? -2.897 -4.605 11.341 1.00 91.19 132 HIS A C 1
ATOM 1035 O O . HIS A 1 132 ? -3.354 -5.630 10.838 1.00 91.19 132 HIS A O 1
ATOM 1041 N N . THR A 1 133 ? -2.504 -3.571 10.596 1.00 93.81 133 THR A N 1
ATOM 1042 C CA . THR A 1 133 ? -2.571 -3.593 9.136 1.00 93.81 133 THR A CA 1
ATOM 1043 C C . THR A 1 133 ? -1.456 -4.485 8.594 1.00 93.81 133 THR A C 1
ATOM 1045 O O . THR A 1 133 ? -0.295 -4.309 8.978 1.00 93.81 133 THR A O 1
ATOM 1048 N N . PRO A 1 134 ? -1.776 -5.453 7.720 1.00 92.88 134 PRO A N 1
ATOM 1049 C CA . PRO A 1 134 ? -0.761 -6.257 7.064 1.00 92.88 134 PRO A CA 1
ATOM 1050 C C . PRO A 1 134 ? 0.203 -5.405 6.235 1.00 92.88 134 PRO A C 1
ATOM 1052 O O . PRO A 1 134 ? -0.203 -4.435 5.598 1.00 92.88 134 PRO A O 1
ATOM 1055 N N . LEU A 1 135 ? 1.472 -5.797 6.205 1.00 90.31 135 LEU A N 1
ATOM 1056 C CA . LEU A 1 135 ? 2.470 -5.216 5.324 1.00 90.31 135 LEU A CA 1
ATOM 1057 C C . LEU A 1 135 ? 2.064 -5.422 3.859 1.00 90.31 135 LEU A C 1
ATOM 1059 O O . LEU A 1 135 ? 1.569 -6.506 3.507 1.00 90.31 135 LEU A O 1
ATOM 1063 N N . PRO A 1 136 ? 2.332 -4.427 2.994 1.00 90.69 136 PRO A N 1
ATOM 1064 C CA . PRO A 1 136 ? 2.150 -4.567 1.556 1.00 90.69 136 PRO A CA 1
ATOM 1065 C C . PRO A 1 136 ? 2.820 -5.835 1.016 1.00 90.69 136 PRO A C 1
ATOM 1067 O O . PRO A 1 136 ? 3.836 -6.286 1.548 1.00 90.69 136 PRO A O 1
ATOM 1070 N N . MET A 1 137 ? 2.252 -6.397 -0.054 1.00 89.62 137 MET A N 1
ATOM 1071 C CA . MET A 1 137 ? 2.784 -7.535 -0.828 1.00 89.62 137 MET A CA 1
ATOM 1072 C C . MET A 1 137 ? 2.875 -8.883 -0.101 1.00 89.62 137 MET A C 1
ATOM 1074 O O . MET A 1 137 ? 3.102 -9.905 -0.740 1.00 89.62 137 MET A O 1
ATOM 1078 N N . THR A 1 138 ? 2.716 -8.915 1.222 1.00 85.75 138 THR A N 1
ATOM 1079 C CA . THR A 1 138 ? 3.022 -10.120 2.015 1.00 85.75 138 THR A CA 1
ATOM 1080 C C . THR A 1 138 ? 1.825 -10.648 2.777 1.00 85.75 138 THR A C 1
ATOM 1082 O O . THR A 1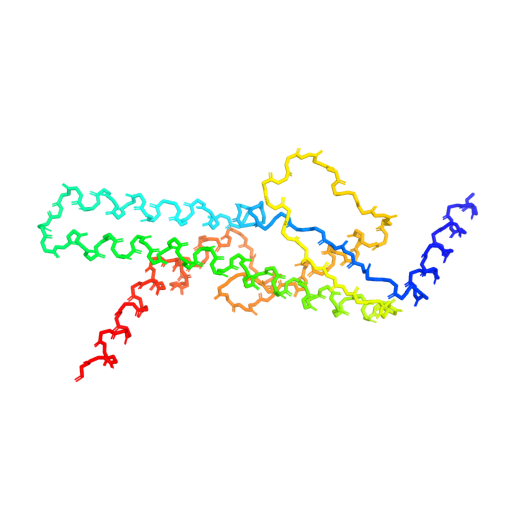 138 ? 1.807 -11.819 3.150 1.00 85.75 138 THR A O 1
ATOM 1085 N N . GLY A 1 139 ? 0.843 -9.784 3.054 1.00 81.19 139 GLY A N 1
ATOM 1086 C CA . GLY A 1 139 ? -0.315 -10.125 3.877 1.00 81.19 139 GLY A CA 1
ATOM 1087 C C . GLY A 1 139 ? 0.035 -10.440 5.338 1.00 81.19 139 GLY A C 1
ATOM 1088 O O . GLY A 1 139 ? -0.846 -10.844 6.095 1.00 81.19 139 GLY A O 1
ATOM 1089 N N . LYS A 1 140 ? 1.293 -10.244 5.759 1.00 82.94 140 LYS A N 1
ATOM 1090 C CA . LYS A 1 140 ? 1.770 -10.514 7.122 1.00 82.94 140 LYS A CA 1
ATOM 1091 C C . LYS A 1 140 ? 1.630 -9.277 8.010 1.00 82.94 140 LYS A C 1
ATOM 1093 O O . LYS A 1 140 ? 1.778 -8.170 7.510 1.00 82.94 140 LYS A O 1
ATOM 1098 N N . PRO A 1 141 ? 1.387 -9.418 9.322 1.00 74.06 141 PRO A N 1
ATOM 1099 C CA . PRO A 1 141 ? 1.295 -8.273 10.229 1.00 74.06 141 PRO A CA 1
ATOM 1100 C C . PRO A 1 141 ? 2.619 -7.494 10.330 1.00 74.06 141 PRO A C 1
ATOM 1102 O O . PRO A 1 141 ? 3.704 -8.073 10.257 1.00 74.06 141 PRO A O 1
ATOM 1105 N N . ALA A 1 142 ? 2.525 -6.183 10.573 1.00 67.62 142 ALA A N 1
ATOM 1106 C CA . ALA A 1 142 ? 3.667 -5.262 10.617 1.00 67.62 142 ALA A CA 1
ATOM 1107 C C . ALA A 1 142 ? 4.756 -5.616 11.649 1.00 67.62 142 ALA A C 1
ATOM 1109 O O . ALA A 1 142 ? 5.919 -5.278 11.450 1.00 67.62 142 ALA A O 1
ATOM 1110 N N . GLY A 1 143 ? 4.413 -6.326 12.729 1.00 65.94 143 GLY A N 1
ATOM 1111 C CA . GLY A 1 143 ? 5.358 -6.693 13.791 1.00 65.94 143 GLY A CA 1
ATOM 1112 C C . GLY A 1 143 ? 6.366 -7.796 13.438 1.00 65.94 143 GLY A C 1
ATOM 1113 O O . GLY A 1 143 ? 7.219 -8.106 14.262 1.00 65.94 143 GLY A O 1
ATOM 1114 N N . ALA A 1 144 ? 6.275 -8.411 12.255 1.00 60.81 144 ALA A N 1
ATOM 1115 C CA . ALA A 1 144 ? 7.068 -9.593 11.913 1.00 60.81 144 ALA A CA 1
ATOM 1116 C C . ALA A 1 144 ? 8.490 -9.300 11.385 1.00 60.81 144 ALA A C 1
ATOM 1118 O O . ALA A 1 144 ? 9.263 -10.243 11.218 1.00 60.81 144 ALA A O 1
ATOM 1119 N N . HIS A 1 145 ? 8.854 -8.037 11.117 1.00 63.94 145 HIS A N 1
ATOM 1120 C CA . HIS A 1 145 ? 10.074 -7.725 10.358 1.00 63.94 145 HIS A CA 1
ATOM 1121 C C . HIS A 1 145 ? 10.910 -6.590 10.975 1.00 63.94 145 HIS A C 1
ATOM 1123 O O . HIS A 1 145 ? 10.488 -5.433 10.944 1.00 63.94 145 HIS A O 1
ATOM 1129 N N . PRO A 1 146 ? 12.112 -6.885 11.512 1.00 56.44 146 PRO A N 1
ATOM 1130 C CA . PRO A 1 146 ? 13.076 -5.857 11.888 1.00 56.44 146 PRO A CA 1
ATOM 1131 C C . PRO A 1 146 ? 13.820 -5.347 10.641 1.00 56.44 146 PRO A C 1
ATOM 1133 O O . PRO A 1 146 ? 14.524 -6.111 9.988 1.00 56.44 146 PRO A O 1
ATOM 1136 N N . GLY A 1 147 ? 13.691 -4.056 10.315 1.00 73.44 147 GLY A N 1
ATOM 1137 C CA . GLY A 1 147 ? 14.498 -3.393 9.277 1.00 73.44 147 GLY A CA 1
ATOM 1138 C C . GLY A 1 147 ? 13.702 -2.738 8.144 1.00 73.44 147 GLY A C 1
ATOM 1139 O O . GLY A 1 147 ? 12.514 -2.449 8.276 1.00 73.44 147 GLY A O 1
ATOM 1140 N N . CYS A 1 148 ? 14.387 -2.455 7.031 1.00 84.31 148 CYS A N 1
ATOM 1141 C CA . CYS A 1 148 ? 13.786 -1.855 5.839 1.00 84.31 148 CYS A CA 1
ATOM 1142 C C . CYS A 1 148 ? 12.919 -2.888 5.103 1.00 84.31 148 CYS A C 1
ATOM 1144 O O . CYS A 1 148 ? 13.436 -3.885 4.600 1.00 84.31 148 CYS A O 1
ATOM 1146 N N . ILE A 1 149 ? 11.610 -2.632 5.018 1.00 90.56 149 ILE A N 1
ATOM 1147 C CA . ILE A 1 149 ? 10.640 -3.540 4.386 1.00 90.56 149 ILE A CA 1
ATOM 1148 C C . ILE A 1 149 ? 10.987 -3.804 2.916 1.00 90.56 149 ILE A C 1
ATOM 1150 O O . ILE A 1 149 ? 10.952 -4.954 2.492 1.00 90.56 149 ILE A O 1
ATOM 1154 N N . ALA A 1 150 ? 11.378 -2.777 2.157 1.00 92.12 150 ALA A N 1
ATOM 1155 C CA . ALA A 1 150 ? 11.805 -2.923 0.765 1.00 92.12 150 ALA A CA 1
ATOM 1156 C C . ALA A 1 150 ? 12.973 -3.912 0.598 1.00 92.12 150 ALA A C 1
ATOM 1158 O O . ALA A 1 150 ? 12.902 -4.822 -0.223 1.00 92.12 150 ALA A O 1
ATOM 1159 N N . ALA A 1 151 ? 14.020 -3.796 1.422 1.00 90.56 151 ALA A N 1
ATOM 1160 C CA . ALA A 1 151 ? 15.171 -4.701 1.353 1.00 90.56 151 ALA A CA 1
ATOM 1161 C C . ALA A 1 151 ? 14.764 -6.158 1.622 1.00 90.56 151 ALA A C 1
ATOM 1163 O O . ALA A 1 151 ? 15.132 -7.059 0.876 1.00 90.56 151 ALA A O 1
ATOM 1164 N N . TRP A 1 152 ? 13.925 -6.375 2.635 1.00 90.25 152 TRP A N 1
ATOM 1165 C CA . TRP A 1 152 ? 13.417 -7.709 2.939 1.00 90.25 152 TRP A CA 1
ATOM 1166 C C . TRP A 1 152 ? 12.553 -8.296 1.808 1.00 90.25 152 TRP A C 1
ATOM 1168 O O . TRP A 1 152 ? 12.624 -9.492 1.532 1.00 90.25 152 TRP A O 1
ATOM 1178 N N . LEU A 1 153 ? 11.746 -7.473 1.132 1.00 92.19 153 LEU A N 1
ATOM 1179 C CA . LEU A 1 153 ? 10.944 -7.920 -0.010 1.00 92.19 153 LEU A CA 1
ATOM 1180 C C . LEU A 1 153 ? 11.811 -8.341 -1.198 1.00 92.19 153 LEU A C 1
ATOM 1182 O O . LEU A 1 153 ? 11.447 -9.293 -1.885 1.00 92.19 153 LEU A O 1
ATOM 1186 N N . ILE A 1 154 ? 12.948 -7.676 -1.418 1.00 92.06 154 ILE A N 1
ATOM 1187 C CA . ILE A 1 154 ? 13.937 -8.086 -2.424 1.00 92.06 154 ILE A CA 1
ATOM 1188 C C . ILE A 1 154 ? 14.484 -9.475 -2.084 1.00 92.06 154 ILE A C 1
ATOM 1190 O O . ILE A 1 154 ? 14.430 -10.364 -2.931 1.00 92.06 154 ILE A O 1
ATOM 1194 N N . ASP A 1 155 ? 14.925 -9.694 -0.841 1.00 90.81 155 ASP A N 1
ATOM 1195 C CA . ASP A 1 155 ? 15.445 -10.997 -0.393 1.00 90.81 155 ASP A CA 1
ATOM 1196 C C . ASP A 1 155 ? 14.396 -12.118 -0.512 1.00 90.81 155 ASP A C 1
ATOM 1198 O O . ASP A 1 155 ? 14.729 -13.281 -0.739 1.00 90.81 155 ASP A O 1
ATOM 1202 N N . ALA A 1 156 ? 13.114 -11.772 -0.375 1.00 90.19 156 ALA A N 1
ATOM 1203 C CA . ALA A 1 156 ? 11.990 -12.692 -0.518 1.00 90.19 156 ALA A CA 1
ATOM 1204 C C . ALA A 1 156 ? 11.488 -12.858 -1.968 1.00 90.19 156 ALA A C 1
ATOM 1206 O O . ALA A 1 156 ? 10.509 -13.576 -2.173 1.00 90.19 156 ALA A O 1
ATOM 1207 N N . HIS A 1 157 ? 12.099 -12.196 -2.959 1.00 93.00 157 HIS A N 1
ATOM 1208 C CA . HIS A 1 157 ? 11.623 -12.130 -4.351 1.00 93.00 157 HIS A CA 1
ATOM 1209 C C . HIS A 1 157 ? 10.174 -11.626 -4.502 1.00 93.00 157 HIS A C 1
ATOM 1211 O O . HIS A 1 157 ? 9.463 -11.970 -5.448 1.00 93.00 157 HIS A O 1
ATOM 1217 N N . LEU A 1 158 ? 9.732 -10.786 -3.566 1.00 93.56 158 LEU A N 1
ATOM 1218 C CA . LEU A 1 158 ? 8.428 -10.121 -3.569 1.00 93.56 158 LEU A CA 1
ATOM 1219 C C . LEU A 1 158 ? 8.520 -8.656 -4.016 1.00 93.56 158 LEU A C 1
ATOM 1221 O O . LEU A 1 158 ? 7.521 -7.939 -3.979 1.00 93.56 158 LEU A O 1
ATOM 1225 N N . ASP A 1 159 ? 9.698 -8.192 -4.434 1.00 94.81 159 ASP A N 1
ATOM 1226 C CA . ASP A 1 159 ? 9.883 -6.855 -4.988 1.00 94.81 159 ASP A CA 1
ATOM 1227 C C . ASP A 1 159 ? 9.133 -6.663 -6.322 1.00 94.81 159 ASP A C 1
ATOM 1229 O O . ASP A 1 159 ? 8.693 -7.618 -6.972 1.00 94.81 159 ASP A O 1
ATOM 1233 N N . TYR A 1 160 ? 8.985 -5.407 -6.751 1.00 97.25 160 TYR A N 1
ATOM 1234 C CA . TYR A 1 160 ? 8.167 -5.089 -7.921 1.00 97.25 160 TYR A CA 1
ATOM 1235 C C . TYR A 1 160 ? 8.706 -5.691 -9.216 1.00 97.25 160 TYR A C 1
ATOM 1237 O O . TYR A 1 160 ? 7.910 -6.157 -10.028 1.00 97.25 160 TYR A O 1
ATOM 1245 N N . ARG A 1 161 ? 10.028 -5.717 -9.421 1.00 96.12 161 ARG A N 1
ATOM 1246 C CA . ARG A 1 161 ? 10.622 -6.309 -10.624 1.00 96.12 161 ARG A CA 1
ATOM 1247 C C . ARG A 1 161 ? 10.367 -7.813 -10.670 1.00 96.12 161 ARG A C 1
ATOM 1249 O O . ARG A 1 161 ? 9.906 -8.301 -11.700 1.00 96.12 161 ARG A O 1
ATOM 1256 N N . SER A 1 162 ? 10.604 -8.531 -9.570 1.00 95.75 162 SER A N 1
ATOM 1257 C CA . SER A 1 162 ? 10.346 -9.980 -9.485 1.00 95.75 162 SER A CA 1
ATOM 1258 C C . SER A 1 162 ? 8.870 -10.321 -9.726 1.00 95.75 162 SER A C 1
ATOM 1260 O O . SER A 1 162 ? 8.551 -11.233 -10.497 1.00 95.75 162 SER A O 1
ATOM 1262 N N . ARG A 1 163 ? 7.950 -9.546 -9.137 1.00 95.75 163 ARG A N 1
ATOM 1263 C CA . ARG A 1 163 ? 6.502 -9.720 -9.340 1.00 95.75 163 ARG A CA 1
ATOM 1264 C C . ARG A 1 163 ? 6.069 -9.403 -10.767 1.00 95.75 163 ARG A C 1
ATOM 1266 O O . ARG A 1 163 ? 5.286 -10.157 -11.338 1.00 95.75 163 ARG A O 1
ATOM 1273 N N . ALA A 1 164 ? 6.600 -8.336 -11.357 1.00 95.62 164 ALA A N 1
ATOM 1274 C CA . ALA A 1 164 ? 6.270 -7.953 -12.722 1.00 95.62 164 ALA A CA 1
ATOM 1275 C C . ALA A 1 164 ? 6.759 -8.985 -13.748 1.00 95.62 164 ALA A C 1
ATOM 1277 O O . ALA A 1 164 ? 6.010 -9.354 -14.651 1.00 95.62 164 ALA A O 1
ATOM 1278 N N . LEU A 1 165 ? 7.970 -9.521 -13.567 1.00 94.19 165 LEU A N 1
ATOM 1279 C CA . LEU A 1 165 ? 8.474 -10.631 -14.380 1.00 94.19 165 LEU A CA 1
ATOM 1280 C C . LEU A 1 165 ? 7.583 -11.871 -14.251 1.00 94.19 165 LEU A C 1
ATOM 1282 O O . LEU A 1 165 ? 7.216 -12.470 -15.258 1.00 94.19 165 LEU A O 1
ATOM 1286 N N . SER A 1 166 ? 7.193 -12.229 -13.025 1.00 92.12 166 SER A N 1
ATOM 1287 C CA . SER A 1 166 ? 6.315 -13.380 -12.779 1.00 92.12 166 SER A CA 1
ATOM 1288 C C . SER A 1 166 ? 4.963 -13.229 -13.483 1.00 92.12 166 SER A C 1
ATOM 1290 O O . SER A 1 166 ? 4.503 -14.169 -14.130 1.00 92.12 166 SER A O 1
ATOM 1292 N N . ALA A 1 167 ? 4.354 -12.042 -13.420 1.00 89.38 167 ALA A N 1
ATOM 1293 C CA . ALA A 1 167 ? 3.077 -11.759 -14.073 1.00 89.38 167 ALA A CA 1
ATOM 1294 C C . ALA A 1 167 ? 3.167 -11.846 -15.608 1.00 89.38 167 ALA A C 1
ATOM 1296 O O . ALA A 1 167 ? 2.286 -12.422 -16.248 1.00 89.38 167 ALA A O 1
ATOM 1297 N N . LEU A 1 168 ? 4.242 -11.320 -16.207 1.00 87.19 168 LEU A N 1
ATOM 1298 C CA . LEU A 1 168 ? 4.456 -11.397 -17.657 1.00 87.19 168 LEU A CA 1
ATOM 1299 C C . LEU A 1 168 ? 4.681 -12.838 -18.132 1.00 87.19 168 LEU A C 1
ATOM 1301 O O . LEU A 1 168 ? 4.141 -13.229 -19.166 1.00 87.19 168 LEU A O 1
ATOM 1305 N N . THR A 1 169 ? 5.430 -13.642 -17.375 1.00 88.19 169 THR A N 1
ATOM 1306 C CA . THR A 1 169 ? 5.643 -15.063 -17.688 1.00 88.19 169 THR A CA 1
ATOM 1307 C C . THR A 1 169 ? 4.334 -15.848 -17.625 1.00 88.19 169 THR A C 1
ATOM 1309 O O . THR A 1 169 ? 3.997 -16.542 -18.580 1.00 88.19 169 THR A O 1
ATOM 1312 N N . GLN A 1 170 ? 3.538 -15.661 -16.567 1.00 86.19 170 GLN A N 1
ATOM 1313 C CA . GLN A 1 170 ? 2.223 -16.301 -16.437 1.00 86.19 170 GLN A CA 1
ATOM 1314 C C . GLN A 1 170 ? 1.271 -15.915 -17.576 1.00 86.19 170 GLN A C 1
ATOM 1316 O O . GLN A 1 170 ? 0.518 -16.753 -18.069 1.00 86.19 170 GLN A O 1
ATOM 1321 N N . HIS A 1 171 ? 1.309 -14.656 -18.027 1.00 80.56 171 HIS A N 1
ATOM 1322 C CA . HIS A 1 171 ? 0.485 -14.214 -19.149 1.00 80.56 171 HIS A CA 1
ATOM 1323 C C . HIS A 1 171 ? 0.866 -14.907 -20.464 1.00 80.56 171 HIS A C 1
ATOM 1325 O O . HIS A 1 171 ? -0.020 -15.274 -21.233 1.00 80.56 171 HIS A O 1
ATOM 1331 N N . ARG A 1 172 ? 2.165 -15.131 -20.700 1.00 81.25 172 ARG A N 1
ATOM 1332 C CA . ARG A 1 172 ? 2.668 -15.857 -21.877 1.00 81.25 172 ARG A CA 1
ATOM 1333 C C . ARG A 1 172 ? 2.280 -17.334 -21.846 1.00 81.25 172 ARG A C 1
ATOM 1335 O O . ARG A 1 172 ? 1.841 -17.860 -22.861 1.00 81.25 172 ARG A O 1
ATOM 1342 N N . GLU A 1 173 ? 2.399 -17.981 -20.690 1.00 78.38 173 GLU A N 1
ATOM 1343 C CA . GLU A 1 173 ? 2.031 -19.392 -20.511 1.00 78.38 173 GLU A CA 1
ATOM 1344 C C . GLU A 1 173 ? 0.520 -19.630 -20.635 1.00 78.38 173 GLU A C 1
ATOM 1346 O O . GLU A 1 173 ? 0.107 -20.670 -21.130 1.00 78.38 173 GLU A O 1
ATOM 1351 N N . GLY A 1 174 ? -0.315 -18.666 -20.233 1.00 70.50 174 GLY A N 1
ATOM 1352 C CA . GLY A 1 174 ? -1.773 -18.758 -20.374 1.00 70.50 174 GLY A CA 1
ATOM 1353 C C . GLY A 1 174 ? -2.314 -18.465 -21.781 1.00 70.50 174 GLY A C 1
ATOM 1354 O O . GLY A 1 174 ? -3.511 -18.631 -22.008 1.00 70.50 174 GLY A O 1
ATOM 1355 N N . GLN A 1 175 ? -1.469 -17.994 -22.704 1.00 58.19 175 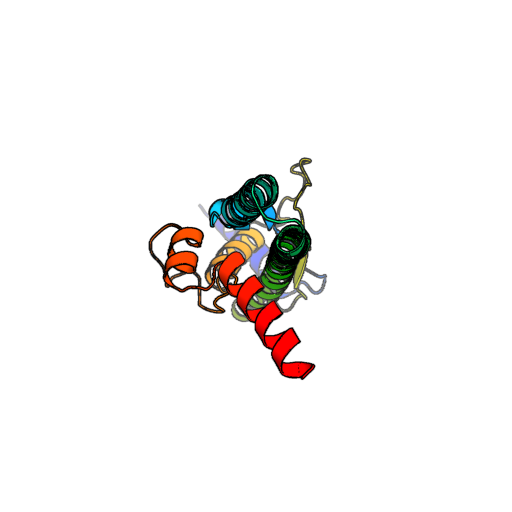GLN A N 1
ATOM 1356 C CA . GLN A 1 175 ? -1.826 -17.696 -24.100 1.00 58.19 175 GLN A CA 1
ATOM 1357 C C . GLN A 1 175 ? -1.282 -18.720 -25.111 1.00 58.19 175 GLN A C 1
ATOM 1359 O O . GLN A 1 175 ? -1.621 -18.621 -26.293 1.00 58.19 175 GLN A O 1
ATOM 1364 N N . ALA A 1 176 ? -0.446 -19.662 -24.664 1.00 52.91 176 ALA A N 1
ATOM 1365 C CA . ALA A 1 176 ? 0.102 -20.762 -25.461 1.00 52.91 176 ALA A CA 1
ATOM 1366 C C . ALA A 1 176 ? -0.789 -22.011 -25.380 1.00 52.91 176 ALA A C 1
ATOM 1368 O O . ALA A 1 176 ? -0.877 -22.722 -26.408 1.00 52.91 176 ALA A O 1
#